Protein AF-A0A1C3SY01-F1 (afdb_monomer)

Foldseek 3Di:
DDPPPPADADPVRHGDDPVRVDDPVNVVVVCCVVPVCVVVVVVVVVVVVVVVVVVVVVVVVVD

Organism: NCBI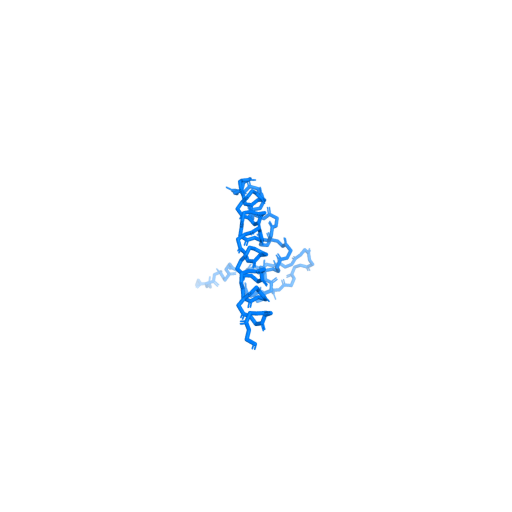:txid1364

Nearest PDB structures (foldseek):
  8qp9-assembly1_S  TM=3.218E-01  e=2.537E+00  Homo sapiens
  8r08-assembly1_S  TM=3.218E-01  e=3.686E+00  Homo sapiens

pLDDT: mean 73.11, std 10.22, range [46.72, 86.56]

Radius of gyration: 22.1 Å; Cα contacts (8 Å, |Δi|>4): 19; chains: 1; bounding box: 28×33×73 Å

Structure (mmCIF, N/CA/C/O backbone):
data_AF-A0A1C3SY01-F1
#
_entry.id   AF-A0A1C3SY01-F1
#
loop_
_atom_site.group_PDB
_atom_site.id
_atom_site.type_symbol
_atom_site.label_atom_id
_atom_site.label_alt_id
_atom_site.label_comp_id
_atom_site.label_a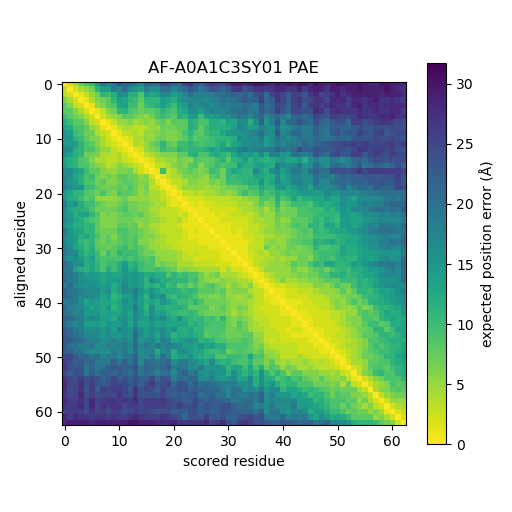sym_id
_atom_site.label_entity_id
_atom_site.label_seq_id
_atom_site.pdbx_PDB_ins_code
_atom_site.Cartn_x
_atom_site.Cartn_y
_atom_site.Cartn_z
_atom_site.occupancy
_atom_site.B_iso_or_equiv
_atom_site.auth_seq_id
_atom_site.auth_comp_id
_atom_site.auth_asym_id
_atom_site.auth_atom_id
_atom_site.pdbx_PDB_model_num
ATOM 1 N N . MET A 1 1 ? -10.016 -2.243 37.963 1.00 46.72 1 MET A N 1
ATOM 2 C CA . MET A 1 1 ? -9.285 -1.517 36.901 1.00 46.72 1 MET A CA 1
ATOM 3 C C . MET A 1 1 ? -9.753 -2.076 35.567 1.00 46.72 1 MET A C 1
ATOM 5 O O . MET A 1 1 ? -9.531 -3.251 35.322 1.00 46.72 1 MET A O 1
ATOM 9 N N . GLY A 1 2 ? -10.508 -1.305 34.780 1.00 56.66 2 GLY A N 1
ATOM 10 C CA . GLY A 1 2 ? -11.012 -1.762 33.480 1.00 56.66 2 GLY A CA 1
ATOM 11 C C . GLY A 1 2 ? -9.925 -1.662 32.413 1.00 56.66 2 GLY A C 1
ATOM 12 O O . GLY A 1 2 ? -9.236 -0.644 32.342 1.00 56.66 2 GLY A O 1
ATOM 13 N N . PHE A 1 3 ? -9.764 -2.703 31.595 1.00 57.47 3 PHE A N 1
ATOM 14 C CA . PHE A 1 3 ? -8.890 -2.649 30.427 1.00 57.47 3 PHE A CA 1
ATOM 15 C C . PHE A 1 3 ? -9.420 -1.589 29.462 1.00 57.47 3 PHE A C 1
ATOM 17 O O . PHE A 1 3 ? -10.528 -1.697 28.938 1.00 57.47 3 PHE A O 1
ATOM 24 N N . LYS A 1 4 ? -8.631 -0.537 29.243 1.00 62.75 4 LYS A N 1
ATOM 25 C CA . LYS A 1 4 ? -8.939 0.480 28.243 1.00 62.75 4 LYS A CA 1
ATOM 26 C C . LYS A 1 4 ? -8.627 -0.139 26.883 1.00 62.75 4 LYS A C 1
ATOM 28 O O . LYS A 1 4 ? -7.466 -0.222 26.499 1.00 62.75 4 LYS A O 1
ATOM 33 N N . ILE A 1 5 ? -9.653 -0.641 26.196 1.00 63.31 5 ILE A N 1
ATOM 34 C CA . ILE A 1 5 ? -9.507 -1.125 24.822 1.00 63.31 5 ILE A CA 1
ATOM 35 C C . ILE A 1 5 ? -9.143 0.093 23.966 1.00 63.31 5 ILE A C 1
ATOM 37 O O . ILE A 1 5 ? -9.974 0.975 23.739 1.00 63.31 5 ILE A O 1
ATOM 41 N N . ILE A 1 6 ? -7.884 0.172 23.536 1.00 62.84 6 ILE A N 1
ATOM 42 C CA . ILE A 1 6 ? -7.445 1.143 22.532 1.00 62.84 6 ILE A CA 1
ATOM 43 C C . ILE A 1 6 ? -7.929 0.595 21.188 1.00 62.84 6 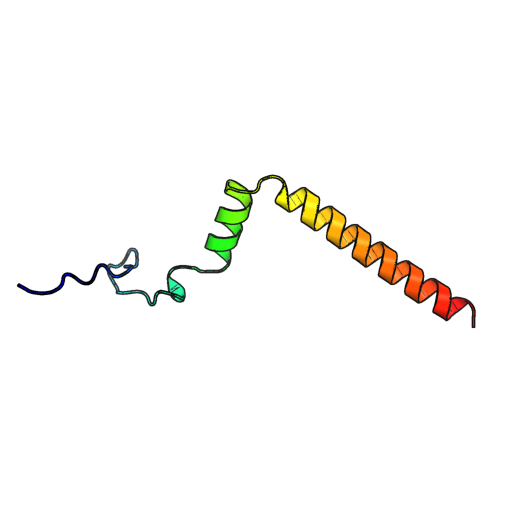ILE A C 1
ATOM 45 O O . ILE A 1 6 ? -7.239 -0.177 20.532 1.00 62.84 6 ILE A O 1
ATOM 49 N N . GLY A 1 7 ? -9.178 0.904 20.848 1.00 66.69 7 GLY A N 1
ATOM 50 C CA . GLY A 1 7 ? -9.768 0.574 19.554 1.00 66.69 7 GLY A CA 1
ATOM 51 C C . GLY A 1 7 ? -9.534 1.696 18.548 1.00 66.69 7 GLY A C 1
ATOM 52 O O . GLY A 1 7 ? -9.507 2.870 18.923 1.00 66.69 7 GLY A O 1
ATOM 53 N N . ASN A 1 8 ? -9.400 1.340 17.270 1.00 67.62 8 ASN A N 1
ATOM 54 C CA . ASN A 1 8 ? -9.434 2.322 16.191 1.00 67.62 8 ASN A CA 1
ATOM 55 C C . ASN A 1 8 ? -10.846 2.910 16.118 1.00 67.62 8 ASN A C 1
ATOM 57 O O . ASN A 1 8 ? -11.828 2.166 16.104 1.00 67.62 8 ASN A O 1
ATOM 61 N N . ARG A 1 9 ? -10.945 4.239 16.107 1.00 71.50 9 ARG A N 1
ATOM 62 C CA . ARG A 1 9 ? -12.218 4.953 15.996 1.00 71.50 9 ARG A CA 1
ATOM 63 C C . ARG A 1 9 ? -12.284 5.735 14.696 1.00 71.50 9 ARG A C 1
ATOM 65 O O . ARG A 1 9 ? -11.253 6.234 14.241 1.00 71.50 9 ARG A O 1
ATOM 72 N N . SER A 1 10 ? -13.477 5.815 14.117 1.00 69.94 10 SER A N 1
ATOM 73 C CA . SER A 1 10 ? -13.757 6.705 12.991 1.00 69.94 10 SER A CA 1
ATOM 74 C C . SER A 1 10 ? -13.744 8.157 13.459 1.00 69.94 10 SER A C 1
ATOM 76 O O . SER A 1 10 ? -13.729 8.435 14.662 1.00 69.94 10 SER A O 1
ATOM 78 N N . GLU A 1 11 ? -13.763 9.091 12.511 1.00 73.12 11 GLU A N 1
ATOM 79 C CA . GLU A 1 11 ? -13.897 10.524 12.808 1.00 73.12 11 GLU A CA 1
ATOM 80 C C . GLU A 1 11 ? -15.194 10.838 13.579 1.00 73.12 11 GLU A C 1
ATOM 82 O O . GLU A 1 11 ? -15.246 11.800 14.340 1.00 73.12 11 GLU A O 1
ATOM 87 N N . GLU A 1 12 ? -16.197 9.964 13.473 1.00 73.19 12 GLU A N 1
ATOM 88 C CA . GLU A 1 12 ? -17.488 10.047 14.165 1.00 73.19 12 GLU A CA 1
ATOM 89 C C . GLU A 1 12 ? -17.477 9.355 15.543 1.00 73.19 12 GLU A C 1
ATOM 91 O O . GLU A 1 12 ? -18.466 9.363 16.274 1.00 73.19 12 GLU A O 1
ATOM 96 N N . GLY A 1 13 ? -16.339 8.781 15.947 1.00 72.94 13 GLY A N 1
ATOM 97 C CA . GLY A 1 13 ? -16.159 8.153 17.256 1.00 72.94 13 GLY A CA 1
ATOM 98 C C . GLY A 1 13 ? -16.663 6.711 17.353 1.00 72.94 13 GLY A C 1
ATOM 99 O O . GLY A 1 13 ? -16.565 6.118 18.432 1.00 72.94 13 GLY A O 1
ATOM 100 N N . GLU A 1 14 ? -17.138 6.128 16.250 1.00 77.50 14 GLU A N 1
ATOM 101 C CA . GLU A 1 14 ? -17.538 4.722 16.177 1.00 77.50 14 GLU A CA 1
ATOM 102 C C . GLU A 1 14 ? -16.317 3.798 16.164 1.00 77.50 14 GLU A C 1
ATOM 104 O O . GLU A 1 14 ? -15.273 4.127 15.598 1.00 77.50 14 GLU A O 1
ATOM 109 N N . PHE A 1 15 ? -16.424 2.629 16.797 1.00 72.50 15 PHE A N 1
ATOM 110 C CA . PHE A 1 15 ? -15.355 1.633 16.765 1.00 72.50 15 PHE A CA 1
ATOM 111 C C . PHE A 1 15 ? -15.315 0.962 15.399 1.00 72.50 15 PHE A C 1
ATOM 113 O O . PHE A 1 15 ? -16.265 0.293 15.000 1.00 72.50 15 PHE A O 1
ATOM 120 N N . ILE A 1 16 ? -14.186 1.107 14.714 1.00 71.88 16 ILE A N 1
ATOM 121 C CA . ILE A 1 16 ? -13.973 0.497 13.411 1.00 71.88 16 ILE A CA 1
ATOM 122 C C . ILE A 1 16 ? -13.251 -0.837 13.612 1.00 71.88 16 ILE A C 1
ATOM 124 O O . ILE A 1 16 ? -12.280 -0.921 14.377 1.00 71.88 16 ILE A O 1
ATOM 128 N N . ALA A 1 17 ? -13.691 -1.881 12.908 1.00 72.94 17 ALA A N 1
ATOM 129 C CA . ALA A 1 17 ? -12.949 -3.131 12.856 1.00 72.94 17 ALA A CA 1
ATOM 130 C C . ALA A 1 17 ? -11.525 -2.878 12.339 1.00 72.94 17 ALA A C 1
ATOM 132 O O . ALA A 1 17 ? -11.283 -2.026 11.484 1.00 72.94 17 ALA A O 1
ATOM 133 N N . SER A 1 18 ? -10.545 -3.637 12.830 1.00 70.31 18 SER A N 1
ATOM 134 C CA . SER A 1 18 ? -9.151 -3.443 12.412 1.00 70.31 18 SER A CA 1
ATOM 135 C C . SER A 1 18 ? -8.952 -3.583 10.898 1.00 70.31 18 SER A C 1
ATOM 137 O O . SER A 1 18 ? -8.032 -2.968 10.374 1.00 70.31 18 SER A O 1
ATOM 139 N N . ALA A 1 19 ? -9.811 -4.337 10.201 1.00 68.88 19 ALA A N 1
ATOM 140 C CA . ALA A 1 19 ? -9.815 -4.437 8.742 1.00 68.88 19 ALA A CA 1
ATOM 141 C C . ALA A 1 19 ? -10.257 -3.125 8.068 1.00 6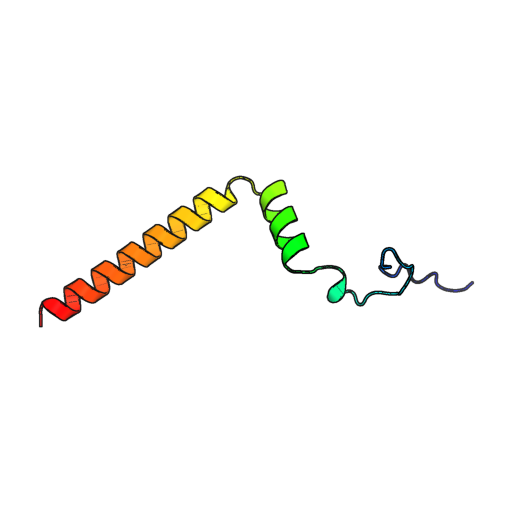8.88 19 ALA A C 1
ATOM 143 O O . ALA A 1 19 ? -9.554 -2.604 7.205 1.00 68.88 19 ALA A O 1
ATOM 144 N N . ASP A 1 20 ? -11.362 -2.541 8.528 1.00 72.38 20 ASP A N 1
ATOM 145 C CA . ASP A 1 20 ? -11.937 -1.311 7.972 1.00 72.38 20 ASP A CA 1
ATOM 146 C C . ASP A 1 20 ? -11.091 -0.063 8.291 1.00 72.38 20 ASP A C 1
ATOM 148 O O . ASP A 1 20 ? -11.167 0.955 7.607 1.00 72.38 20 ASP A O 1
ATOM 152 N N . ALA A 1 21 ? -10.204 -0.142 9.288 1.00 74.50 21 ALA A N 1
ATOM 153 C CA . ALA A 1 21 ? -9.232 0.914 9.580 1.00 74.50 21 ALA A CA 1
ATOM 154 C C . ALA A 1 21 ? -8.140 1.078 8.495 1.00 74.50 21 ALA A C 1
ATOM 156 O O . ALA A 1 21 ? -7.418 2.093 8.488 1.00 74.50 21 ALA A O 1
ATOM 157 N N . TRP A 1 22 ? -8.004 0.093 7.598 1.00 78.38 22 TRP A N 1
ATOM 158 C CA . TRP A 1 22 ? -7.002 0.047 6.531 1.00 78.38 22 TRP A CA 1
ATOM 159 C C . TRP A 1 22 ? -7.643 -0.147 5.147 1.00 78.38 22 TRP A C 1
ATOM 161 O O . TRP A 1 22 ? -7.437 -1.180 4.510 1.00 78.38 22 TRP A O 1
ATOM 171 N N . PRO A 1 23 ? -8.382 0.854 4.632 1.00 83.44 23 PRO A N 1
ATOM 172 C CA . PRO A 1 23 ? -8.931 0.784 3.286 1.00 83.44 23 PRO A CA 1
ATOM 173 C C . PRO A 1 23 ? -7.812 0.787 2.226 1.00 83.44 23 PRO A C 1
ATOM 175 O O . PRO A 1 23 ? -6.732 1.352 2.454 1.00 83.44 23 PRO A O 1
ATOM 178 N N . PRO A 1 24 ? -8.061 0.208 1.036 1.00 83.06 24 PRO A N 1
ATOM 179 C CA . PRO A 1 24 ? -7.065 0.092 -0.032 1.00 83.06 24 PRO A CA 1
ATOM 180 C C . PRO A 1 24 ? -6.489 1.447 -0.464 1.00 83.06 24 PRO A C 1
ATOM 182 O O . PRO A 1 24 ? -5.306 1.539 -0.784 1.00 83.06 24 PRO A O 1
ATOM 185 N N . GLU A 1 25 ? -7.284 2.515 -0.395 1.00 84.25 25 GLU A N 1
ATOM 186 C CA . GLU A 1 25 ? -6.854 3.885 -0.694 1.00 84.25 25 GLU A CA 1
ATOM 187 C C . GLU A 1 25 ? -5.777 4.383 0.281 1.00 84.25 25 GLU A C 1
ATOM 189 O O . GLU A 1 25 ? -4.738 4.902 -0.131 1.00 84.25 25 GLU A O 1
ATOM 194 N N . LYS A 1 26 ? -5.977 4.153 1.586 1.00 84.69 26 LYS A N 1
ATOM 195 C CA . LYS A 1 26 ? -5.019 4.519 2.639 1.00 84.69 26 LYS A CA 1
ATOM 196 C C . LYS A 1 26 ? -3.726 3.722 2.505 1.00 84.69 26 LYS A C 1
ATOM 198 O O . LYS A 1 26 ? -2.636 4.273 2.660 1.00 84.69 26 LYS A O 1
ATOM 203 N N . ILE A 1 27 ? -3.841 2.437 2.176 1.00 85.19 27 ILE A N 1
ATOM 204 C CA . ILE A 1 27 ? -2.692 1.566 1.916 1.00 85.19 27 ILE A CA 1
ATOM 205 C C . ILE A 1 27 ? -1.908 2.072 0.694 1.00 85.19 27 ILE A C 1
ATOM 207 O O . ILE A 1 27 ? -0.686 2.210 0.764 1.00 85.19 27 ILE A O 1
ATOM 211 N N . ALA A 1 28 ? -2.590 2.410 -0.403 1.00 83.12 28 ALA A N 1
ATOM 212 C CA . ALA A 1 28 ? -1.957 2.938 -1.610 1.00 83.12 28 ALA A CA 1
ATOM 213 C C . ALA A 1 28 ? -1.232 4.271 -1.356 1.00 83.12 28 ALA A C 1
ATOM 215 O O . ALA A 1 28 ? -0.081 4.425 -1.770 1.00 83.12 28 ALA A O 1
ATOM 216 N N . ALA A 1 29 ? -1.852 5.195 -0.618 1.00 85.12 29 ALA A N 1
ATOM 217 C CA . ALA A 1 29 ? -1.235 6.469 -0.250 1.00 85.12 29 ALA A CA 1
ATOM 218 C C . ALA A 1 29 ? 0.030 6.285 0.608 1.00 85.12 29 ALA A C 1
ATOM 220 O O . ALA A 1 29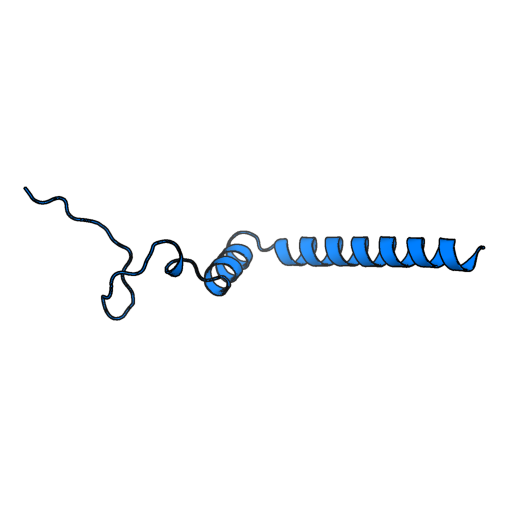 ? 1.030 6.982 0.416 1.00 85.12 29 ALA A O 1
ATOM 221 N N . LEU A 1 30 ? 0.024 5.318 1.532 1.00 86.56 30 LEU A N 1
ATOM 222 C CA . LEU A 1 30 ? 1.205 4.973 2.328 1.00 86.56 30 LEU A CA 1
ATOM 223 C C . LEU A 1 30 ? 2.315 4.378 1.467 1.00 86.56 30 LEU A C 1
ATOM 225 O O . LEU A 1 30 ? 3.476 4.753 1.628 1.00 86.56 30 LEU A O 1
ATOM 229 N N . PHE A 1 31 ? 1.969 3.500 0.528 1.00 82.88 31 PHE A N 1
ATOM 230 C CA . PHE A 1 31 ? 2.937 2.963 -0.419 1.00 82.88 31 PHE A CA 1
ATOM 231 C C . PHE A 1 31 ? 3.586 4.054 -1.267 1.00 82.88 31 PHE A C 1
ATOM 233 O O . PHE A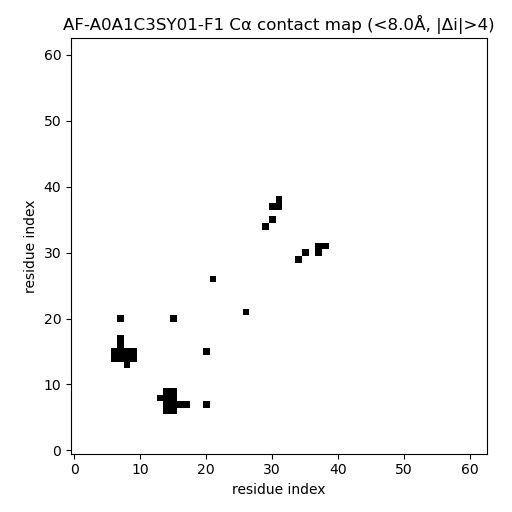 1 31 ? 4.795 4.010 -1.463 1.00 82.88 31 PHE A O 1
ATOM 240 N N . ASP A 1 32 ? 2.828 5.042 -1.731 1.00 83.06 32 ASP A N 1
ATOM 241 C CA . ASP A 1 32 ? 3.389 6.139 -2.521 1.00 83.06 32 ASP A CA 1
ATOM 242 C C . ASP A 1 32 ? 4.264 7.073 -1.668 1.00 83.06 32 ASP A C 1
ATOM 244 O O . ASP A 1 32 ? 5.289 7.563 -2.144 1.00 83.06 32 ASP A O 1
ATOM 248 N N . LYS A 1 33 ? 3.910 7.272 -0.391 1.00 84.75 33 LYS A N 1
ATOM 249 C CA . LYS A 1 33 ? 4.681 8.097 0.550 1.00 84.75 33 LYS A CA 1
ATOM 250 C C . LYS A 1 33 ? 5.999 7.446 0.977 1.00 84.75 33 LYS A C 1
ATOM 252 O O . LYS A 1 33 ? 7.026 8.117 1.018 1.00 84.75 33 LYS A O 1
ATOM 257 N N . PHE A 1 34 ? 5.968 6.162 1.331 1.00 85.06 34 PHE A N 1
ATOM 258 C CA . PHE A 1 34 ? 7.125 5.446 1.882 1.00 85.06 34 PHE A CA 1
ATOM 259 C C . PHE A 1 34 ? 7.928 4.681 0.827 1.00 85.06 34 PHE A C 1
ATOM 261 O O . PHE A 1 34 ? 9.086 4.348 1.066 1.00 85.06 34 PHE A O 1
ATOM 268 N N . ASN A 1 35 ? 7.351 4.426 -0.348 1.00 83.31 35 ASN A N 1
ATOM 269 C CA . ASN A 1 35 ? 8.044 3.829 -1.482 1.00 83.31 35 ASN A CA 1
ATOM 270 C C . ASN A 1 35 ? 7.825 4.663 -2.758 1.00 83.31 35 ASN A C 1
ATOM 272 O O . ASN A 1 35 ? 7.115 4.237 -3.673 1.00 83.31 35 ASN A O 1
ATOM 276 N N . PRO A 1 36 ? 8.481 5.829 -2.874 1.00 75.81 36 PRO A N 1
ATOM 277 C CA . PRO A 1 36 ? 8.352 6.692 -4.051 1.00 75.81 36 PRO A CA 1
ATOM 278 C C . PRO A 1 36 ? 8.803 6.002 -5.354 1.00 75.81 36 PRO A C 1
ATOM 280 O O . PRO A 1 36 ? 8.299 6.307 -6.434 1.00 75.81 36 PRO A O 1
ATOM 283 N N . ASN A 1 37 ? 9.687 5.002 -5.262 1.00 81.69 37 ASN A N 1
ATOM 284 C CA . ASN A 1 37 ? 10.152 4.204 -6.400 1.00 81.69 37 ASN A CA 1
ATOM 285 C C . ASN A 1 37 ? 9.139 3.139 -6.864 1.00 81.69 37 ASN A C 1
ATOM 287 O O . ASN A 1 37 ? 9.357 2.481 -7.886 1.00 81.69 37 ASN A O 1
ATOM 291 N N . ARG A 1 38 ? 8.004 2.974 -6.170 1.00 80.75 38 ARG A N 1
ATOM 292 C CA . ARG A 1 38 ? 6.950 2.014 -6.532 1.00 80.75 38 ARG A CA 1
ATOM 293 C C . ARG A 1 38 ? 6.403 2.247 -7.937 1.00 80.75 38 ARG A C 1
ATOM 295 O O . ARG A 1 38 ? 6.173 1.275 -8.651 1.00 80.75 38 ARG A O 1
ATOM 302 N N . LYS A 1 39 ? 6.246 3.507 -8.356 1.00 77.19 39 LYS A N 1
ATOM 303 C CA . LYS A 1 39 ? 5.773 3.851 -9.709 1.00 77.19 39 LYS A CA 1
ATOM 304 C C . LYS A 1 39 ? 6.695 3.2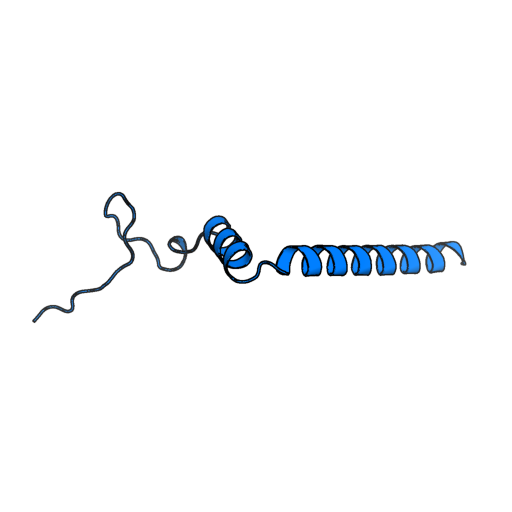87 -10.793 1.00 77.19 39 LYS A C 1
ATOM 306 O O . LYS A 1 39 ? 6.220 2.741 -11.783 1.00 77.19 39 LYS A O 1
ATOM 311 N N . LEU A 1 40 ? 8.007 3.353 -10.567 1.00 75.81 40 LEU A N 1
ATOM 312 C CA . LEU A 1 40 ? 9.012 2.822 -11.489 1.00 75.81 40 LEU A CA 1
ATOM 313 C C . LEU A 1 40 ? 8.988 1.291 -11.525 1.00 75.81 40 LEU A C 1
ATOM 315 O O . LEU A 1 40 ? 9.116 0.706 -12.598 1.00 75.81 40 LEU A O 1
ATOM 319 N N . ARG A 1 41 ? 8.786 0.639 -10.373 1.00 79.94 41 ARG A N 1
ATOM 320 C CA . ARG A 1 41 ? 8.652 -0.823 -10.306 1.00 79.94 41 ARG A CA 1
ATOM 321 C C . ARG A 1 41 ? 7.408 -1.310 -11.048 1.00 79.94 41 ARG A C 1
ATOM 323 O O . ARG A 1 41 ? 7.529 -2.205 -11.869 1.00 79.94 41 ARG A O 1
ATOM 330 N N . LEU A 1 42 ? 6.257 -0.674 -10.828 1.00 79.81 42 LEU A N 1
ATOM 331 C CA . LEU A 1 42 ? 5.012 -1.018 -11.524 1.00 79.81 42 LEU A CA 1
ATOM 332 C C . LEU A 1 42 ? 5.131 -0.822 -13.040 1.00 79.81 42 LEU A C 1
ATOM 334 O O . LEU A 1 42 ? 4.660 -1.655 -13.806 1.00 79.81 42 LEU A O 1
ATOM 338 N N . ALA A 1 43 ? 5.795 0.250 -13.483 1.00 81.31 43 ALA A N 1
ATOM 339 C CA . ALA A 1 43 ? 6.053 0.474 -14.904 1.00 81.31 43 ALA A CA 1
ATOM 340 C C . ALA A 1 43 ? 6.957 -0.615 -15.508 1.00 81.31 43 ALA A C 1
ATOM 342 O O . ALA A 1 43 ? 6.691 -1.087 -16.610 1.00 81.31 43 ALA A O 1
ATOM 343 N N . ARG A 1 44 ? 7.996 -1.045 -14.778 1.00 83.19 44 ARG A N 1
ATOM 344 C CA . ARG A 1 44 ? 8.881 -2.143 -15.201 1.00 83.19 44 ARG A CA 1
ATOM 345 C C . ARG A 1 44 ? 8.164 -3.487 -15.236 1.00 83.19 44 ARG A C 1
ATOM 347 O O . ARG A 1 44 ? 8.326 -4.216 -16.203 1.00 83.19 44 ARG A O 1
ATOM 354 N N . GLU A 1 45 ? 7.368 -3.801 -14.220 1.00 82.69 45 GLU A N 1
ATOM 355 C CA . GLU A 1 45 ? 6.573 -5.035 -14.173 1.00 82.69 45 GLU A CA 1
ATOM 356 C C . GLU A 1 45 ? 5.556 -5.079 -15.313 1.00 82.69 45 GLU A C 1
ATOM 358 O O . GLU A 1 45 ? 5.441 -6.098 -15.987 1.00 82.69 45 GLU A O 1
ATOM 363 N N . LYS A 1 46 ? 4.884 -3.958 -15.598 1.00 84.38 46 LYS A N 1
ATOM 364 C CA . LYS A 1 46 ? 3.978 -3.861 -16.744 1.00 84.38 46 LYS A CA 1
ATOM 365 C C . LYS A 1 46 ? 4.717 -4.057 -18.069 1.00 84.38 46 LYS A C 1
ATOM 367 O O . LYS A 1 46 ? 4.268 -4.839 -18.892 1.00 84.38 46 LYS A O 1
A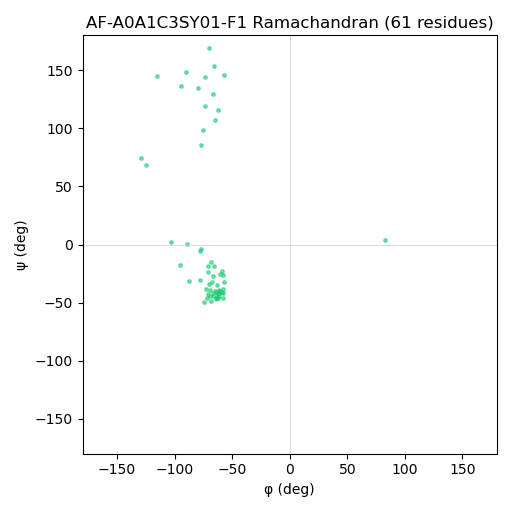TOM 372 N N . ALA A 1 47 ? 5.869 -3.410 -18.249 1.00 82.44 47 ALA A N 1
ATOM 373 C CA . ALA A 1 47 ? 6.680 -3.578 -19.454 1.00 82.44 47 ALA A CA 1
ATOM 374 C C . ALA A 1 47 ? 7.207 -5.014 -19.622 1.00 82.44 47 ALA A C 1
ATOM 376 O O . ALA A 1 47 ? 7.304 -5.493 -20.747 1.00 82.44 47 ALA A O 1
ATOM 377 N N . ALA A 1 48 ? 7.527 -5.703 -18.523 1.00 82.31 48 ALA A N 1
ATOM 378 C CA . ALA A 1 48 ? 7.938 -7.103 -18.542 1.00 82.31 48 ALA A CA 1
ATOM 379 C C . ALA A 1 48 ? 6.772 -8.032 -18.914 1.00 82.31 48 ALA A C 1
ATOM 381 O O . ALA A 1 48 ? 6.943 -8.896 -19.765 1.00 82.31 48 ALA A O 1
ATOM 382 N N . LEU A 1 49 ? 5.579 -7.820 -18.347 1.00 79.88 49 LEU A N 1
ATOM 383 C CA . LEU A 1 49 ? 4.370 -8.561 -18.728 1.00 79.88 49 LEU A CA 1
ATOM 384 C C . LEU A 1 49 ? 3.992 -8.319 -20.196 1.00 79.88 49 LEU A C 1
ATOM 386 O O . LEU A 1 49 ? 3.668 -9.263 -20.908 1.00 79.88 49 LEU A O 1
ATOM 390 N N . ASP A 1 50 ? 4.087 -7.073 -20.667 1.00 77.88 50 ASP A N 1
ATOM 391 C CA . ASP A 1 50 ? 3.831 -6.713 -22.065 1.00 77.88 50 ASP A CA 1
ATOM 392 C C . ASP A 1 50 ? 4.881 -7.305 -23.022 1.00 77.88 50 ASP A C 1
ATOM 394 O O . ASP A 1 50 ? 4.585 -7.498 -24.199 1.00 77.88 50 ASP A O 1
ATOM 398 N N . ALA A 1 51 ? 6.110 -7.551 -22.557 1.00 74.12 51 ALA A N 1
ATOM 399 C CA . ALA A 1 51 ? 7.143 -8.232 -23.335 1.00 74.12 51 ALA A CA 1
ATOM 400 C C . ALA A 1 51 ? 6.850 -9.734 -23.434 1.00 74.12 51 ALA A C 1
ATOM 402 O O . ALA A 1 51 ? 6.771 -10.250 -24.543 1.00 74.12 51 ALA A O 1
ATOM 403 N N . VAL A 1 52 ? 6.557 -10.391 -22.307 1.00 75.38 52 VAL A N 1
ATOM 404 C CA . VAL A 1 52 ? 6.185 -11.818 -22.276 1.00 75.38 52 VAL A CA 1
ATOM 405 C C . VAL A 1 52 ? 4.946 -12.079 -23.138 1.00 75.38 52 VAL A C 1
ATOM 407 O O . VAL A 1 52 ? 4.972 -12.942 -24.004 1.00 75.38 52 VAL A O 1
ATOM 410 N N . ALA A 1 53 ? 3.906 -11.248 -23.024 1.00 72.31 53 ALA A N 1
ATOM 411 C CA . ALA A 1 53 ? 2.693 -11.390 -23.832 1.00 72.31 53 ALA A CA 1
ATOM 412 C C . ALA A 1 53 ? 2.903 -11.144 -25.342 1.00 72.31 53 ALA A C 1
ATOM 414 O O . ALA A 1 53 ? 2.046 -11.500 -26.152 1.00 72.31 53 ALA A O 1
ATOM 415 N N . LYS A 1 54 ? 3.994 -10.477 -25.740 1.00 64.94 54 LYS A N 1
ATOM 416 C CA . LYS A 1 54 ? 4.375 -10.321 -27.154 1.00 64.94 54 LYS A CA 1
ATOM 417 C C . LYS A 1 54 ? 5.217 -11.487 -27.647 1.00 64.94 54 LYS A C 1
ATOM 419 O O . LYS A 1 54 ? 5.131 -11.794 -28.831 1.00 64.94 54 LYS A O 1
ATOM 424 N N . ASP A 1 55 ? 6.005 -12.090 -26.767 1.00 60.50 55 ASP A N 1
ATOM 425 C CA . ASP A 1 55 ? 6.788 -13.278 -27.079 1.00 60.50 55 ASP A CA 1
ATOM 426 C C . ASP A 1 55 ? 5.865 -14.501 -27.233 1.00 60.50 55 ASP A C 1
ATOM 428 O O . ASP A 1 55 ? 5.959 -15.177 -28.254 1.00 60.50 55 ASP A O 1
ATOM 432 N N . ASP A 1 56 ? 4.862 -14.671 -26.359 1.00 59.44 56 ASP A N 1
ATOM 433 C CA . ASP A 1 56 ? 3.853 -15.743 -26.471 1.00 59.44 56 ASP A CA 1
ATOM 434 C C . ASP A 1 56 ? 3.080 -15.682 -27.807 1.00 59.44 56 ASP A C 1
ATOM 436 O O . ASP A 1 56 ? 2.887 -16.686 -28.486 1.00 59.44 56 ASP A O 1
ATOM 440 N N . LYS A 1 57 ? 2.694 -14.479 -28.261 1.00 58.66 57 LYS A N 1
ATOM 441 C CA . LYS A 1 57 ? 1.999 -14.309 -29.554 1.00 58.66 57 LYS A CA 1
ATOM 442 C C . LYS A 1 57 ? 2.889 -14.550 -30.771 1.00 58.66 57 LYS A C 1
ATOM 444 O O . LYS A 1 57 ? 2.378 -14.804 -31.855 1.00 58.66 57 LYS A O 1
ATOM 449 N N . LYS A 1 58 ? 4.207 -14.408 -30.622 1.00 57.22 58 LYS A N 1
ATOM 450 C CA . LYS A 1 58 ? 5.162 -14.625 -31.712 1.00 57.22 58 LYS A CA 1
ATOM 451 C C . LYS A 1 58 ? 5.401 -16.110 -31.956 1.00 57.22 58 LYS A C 1
ATOM 453 O O . LYS A 1 58 ? 5.696 -16.480 -33.087 1.00 57.22 58 LYS A O 1
ATOM 458 N N . GLU A 1 59 ? 5.294 -16.925 -30.909 1.00 55.41 59 GLU A N 1
ATOM 459 C CA . GLU A 1 59 ? 5.364 -18.384 -31.003 1.00 55.41 59 GLU A CA 1
ATOM 460 C C . GLU A 1 59 ? 4.095 -18.970 -31.641 1.00 55.41 59 GLU A C 1
ATOM 462 O O . GLU A 1 59 ? 4.210 -19.857 -32.484 1.00 55.41 59 GLU A O 1
ATOM 467 N N . ASP A 1 60 ? 2.914 -18.415 -31.342 1.00 57.03 60 ASP A N 1
ATOM 468 C CA . ASP A 1 60 ? 1.644 -18.835 -31.959 1.00 57.03 60 ASP A CA 1
ATOM 469 C C . A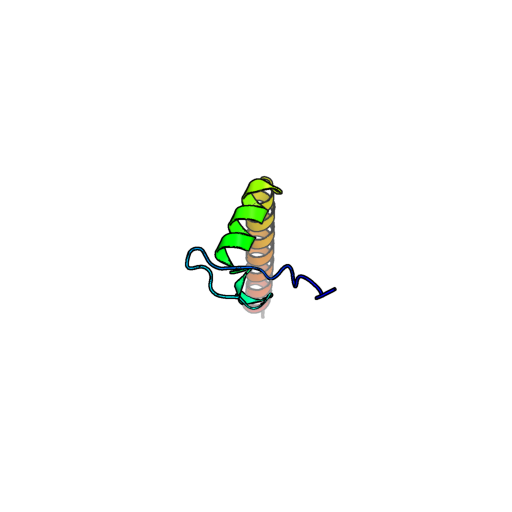SP A 1 60 ? 1.545 -18.496 -33.464 1.00 57.03 60 ASP A C 1
ATOM 471 O O . ASP A 1 60 ? 0.940 -19.250 -34.221 1.00 57.03 60 ASP A O 1
ATOM 475 N N . ASP A 1 61 ? 2.159 -17.397 -33.925 1.00 57.91 61 ASP A N 1
ATOM 476 C CA . ASP A 1 61 ? 2.187 -16.997 -35.350 1.00 57.91 61 ASP A CA 1
ATOM 477 C C . ASP A 1 61 ? 3.216 -17.792 -36.197 1.00 57.91 61 ASP A C 1
ATOM 479 O O . ASP A 1 61 ? 3.303 -17.602 -37.414 1.00 57.91 61 ASP A O 1
ATOM 483 N N . LEU A 1 62 ? 4.036 -18.648 -35.570 1.00 59.69 62 LEU A N 1
ATOM 484 C CA . LEU A 1 62 ? 5.096 -19.440 -36.217 1.00 59.69 62 LEU A CA 1
ATOM 485 C C . LEU A 1 62 ? 4.733 -20.927 -36.429 1.00 59.69 62 LEU A C 1
ATOM 487 O O . LEU A 1 62 ? 5.576 -21.672 -36.942 1.00 59.69 62 LEU A O 1
ATOM 491 N N . ILE A 1 63 ? 3.515 -21.353 -36.069 1.00 50.00 63 ILE A N 1
ATOM 492 C CA . ILE A 1 63 ? 2.958 -22.704 -36.307 1.00 50.00 63 ILE A CA 1
ATOM 493 C C . ILE A 1 63 ? 1.925 -22.651 -37.436 1.00 50.00 63 ILE A C 1
ATOM 495 O O . ILE A 1 63 ? 1.981 -23.545 -38.314 1.00 50.00 63 ILE A O 1
#

Secondary structure (DSSP, 8-state):
--------B-TTSPBPPTTTTS-HHHHHHHHHHH-TTHHHHHHHHHHHHHHHHHHHHHHHTT-

Mean predicted aligned error: 12.65 Å

Solvent-accessible surface area (backbone atoms only — not comparable to full-atom values): 3956 Å² total; per-residue (Å²): 136,80,84,79,78,88,67,55,57,47,98,86,67,48,82,44,55,81,67,72,74,57,44,70,66,61,52,51,54,47,44,51,72,79,36,69,64,49,64,59,50,52,52,50,53,50,52,49,51,58,45,51,62,50,52,57,54,53,58,65,76,72,113

Sequence (63 aa):
MGFKIIGNRSEEGEFIASADAWPPEKIAALFDKFNPNRKLRLAREKAALDAVAKDDKKEDDLI